Protein AF-A0A7S0VR36-F1 (afdb_monomer_lite)

Organism: NCBI:txid464990

Structure (mmCIF, N/CA/C/O backbone):
data_AF-A0A7S0VR36-F1
#
_entry.id   AF-A0A7S0VR36-F1
#
loop_
_atom_site.group_PDB
_atom_site.id
_atom_site.type_symbol
_at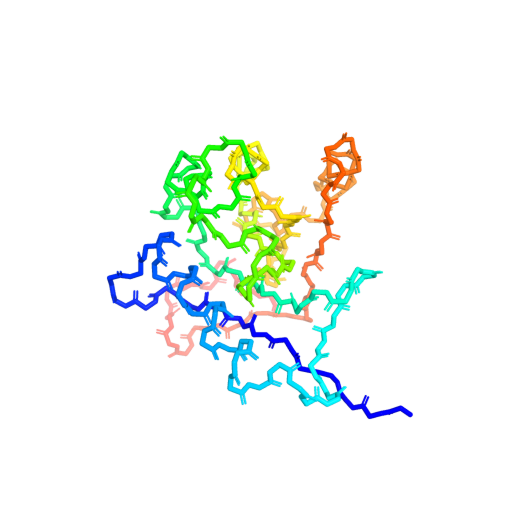om_site.label_atom_id
_atom_site.label_alt_id
_atom_site.label_comp_id
_atom_site.label_asym_id
_atom_site.label_entity_id
_atom_site.label_seq_id
_atom_site.pdbx_PDB_ins_code
_atom_site.Cartn_x
_atom_site.Cartn_y
_atom_site.Cartn_z
_atom_site.occupancy
_atom_site.B_iso_or_equiv
_atom_site.auth_seq_id
_atom_site.auth_comp_id
_atom_site.auth_asym_id
_atom_site.auth_atom_id
_atom_site.pdbx_PDB_model_num
ATOM 1 N N . ARG A 1 1 ? -23.268 -12.889 -2.640 1.00 69.00 1 ARG A N 1
ATOM 2 C CA . ARG A 1 1 ? -22.358 -11.882 -2.036 1.00 69.00 1 ARG A CA 1
ATOM 3 C C . ARG A 1 1 ? -22.106 -10.808 -3.088 1.00 69.00 1 ARG A C 1
ATOM 5 O O . ARG A 1 1 ? -21.986 -11.180 -4.246 1.00 69.00 1 ARG A O 1
ATOM 12 N N . GLY A 1 2 ? -22.127 -9.528 -2.711 1.00 87.62 2 GLY A N 1
ATOM 13 C CA . GLY A 1 2 ? -21.828 -8.410 -3.618 1.00 87.62 2 GLY A CA 1
ATOM 14 C C . GLY A 1 2 ? -20.326 -8.126 -3.718 1.00 87.62 2 GLY A C 1
ATOM 15 O O . GLY A 1 2 ? -19.526 -8.825 -3.096 1.00 87.62 2 GLY A O 1
ATOM 16 N N . LEU A 1 3 ? -19.963 -7.099 -4.488 1.00 94.94 3 LEU A N 1
ATOM 17 C CA . LEU A 1 3 ? -18.592 -6.590 -4.577 1.00 94.94 3 LEU A CA 1
ATOM 18 C C . LEU A 1 3 ? -18.156 -5.931 -3.260 1.00 94.94 3 LEU A C 1
ATOM 20 O O . LEU A 1 3 ? -18.979 -5.372 -2.532 1.00 94.94 3 LEU A O 1
ATOM 24 N N . SER A 1 4 ? -16.851 -5.968 -2.989 1.00 96.31 4 SER A N 1
ATOM 25 C CA . SER A 1 4 ? -16.223 -5.235 -1.888 1.00 96.31 4 SER A CA 1
ATOM 26 C C . SER A 1 4 ? -15.272 -4.164 -2.419 1.00 96.31 4 SER A C 1
ATOM 28 O O . SER A 1 4 ? -14.722 -4.301 -3.508 1.00 96.31 4 SER A O 1
ATOM 30 N N . LEU A 1 5 ? -15.075 -3.110 -1.632 1.00 97.12 5 LEU A N 1
ATOM 31 C CA . LEU A 1 5 ? -14.280 -1.936 -1.959 1.00 97.12 5 LEU A CA 1
ATOM 32 C C . LEU A 1 5 ? -13.164 -1.759 -0.928 1.00 97.12 5 LEU A C 1
ATOM 34 O O . LEU A 1 5 ? -13.419 -1.734 0.275 1.00 97.12 5 LEU A O 1
ATOM 38 N N . ALA A 1 6 ? -11.936 -1.609 -1.413 1.00 97.88 6 ALA A N 1
ATOM 39 C CA . ALA A 1 6 ? -10.784 -1.138 -0.652 1.00 97.88 6 ALA A CA 1
ATOM 40 C C . ALA A 1 6 ? -10.291 0.173 -1.272 1.00 97.88 6 ALA A C 1
ATOM 42 O O . ALA A 1 6 ? -10.566 0.438 -2.444 1.00 97.88 6 ALA A O 1
ATOM 43 N N . PHE A 1 7 ? -9.556 0.975 -0.506 1.00 98.44 7 PHE A N 1
ATOM 44 C CA . PHE A 1 7 ? -8.986 2.218 -1.020 1.00 98.44 7 PHE A CA 1
ATOM 45 C C . PHE A 1 7 ? -7.512 2.034 -1.368 1.00 98.44 7 PHE A C 1
ATOM 47 O O . PHE A 1 7 ? -6.763 1.353 -0.661 1.00 98.44 7 PHE A O 1
ATOM 54 N N . HIS A 1 8 ? -7.107 2.672 -2.462 1.00 98.69 8 HIS A N 1
ATOM 55 C CA . HIS A 1 8 ? -5.728 2.739 -2.917 1.00 98.69 8 HIS A CA 1
ATOM 56 C C . HIS A 1 8 ? -5.268 4.196 -2.827 1.00 98.69 8 HIS A C 1
ATOM 58 O O . HIS A 1 8 ? -5.765 5.064 -3.537 1.00 98.69 8 HIS A O 1
ATOM 64 N N . VAL A 1 9 ? -4.404 4.477 -1.854 1.00 98.56 9 VAL A N 1
ATOM 65 C CA . VAL A 1 9 ? -3.935 5.817 -1.499 1.00 98.56 9 VAL A CA 1
ATOM 66 C C . VAL A 1 9 ? -2.764 6.194 -2.401 1.00 98.56 9 VAL A C 1
ATOM 68 O O . VAL A 1 9 ? -1.646 5.690 -2.248 1.00 98.56 9 VAL A O 1
ATOM 71 N N . GLU A 1 10 ? -3.036 7.104 -3.329 1.00 98.50 10 GLU A N 1
ATOM 72 C CA . GLU A 1 10 ? -2.076 7.625 -4.303 1.00 98.50 10 GLU A CA 1
ATOM 73 C C . GLU A 1 10 ? -1.107 8.653 -3.687 1.00 98.50 10 GLU A C 1
ATOM 75 O O . GLU A 1 10 ? -1.380 9.207 -2.617 1.00 98.50 10 GLU A O 1
ATOM 80 N N . PRO A 1 11 ? 0.048 8.933 -4.320 1.00 97.62 11 PRO A N 1
ATOM 81 C CA . PRO A 1 11 ? 1.015 9.931 -3.873 1.00 97.62 11 PRO A CA 1
ATOM 82 C C . PRO A 1 11 ? 0.546 11.346 -4.231 1.00 97.62 11 PRO A C 1
ATOM 84 O O . PRO A 1 11 ? 1.124 12.027 -5.078 1.00 97.62 11 PRO A O 1
ATOM 87 N N . TYR A 1 12 ? -0.522 11.804 -3.577 1.00 98.06 12 TYR A N 1
ATOM 88 C CA . TYR A 1 12 ? -1.000 13.175 -3.727 1.00 98.06 12 TYR A CA 1
ATOM 89 C C . TYR A 1 12 ? 0.035 14.197 -3.231 1.00 98.06 12 TYR A C 1
ATOM 91 O O . TYR A 1 12 ? 0.927 13.903 -2.428 1.00 98.06 12 TYR A O 1
ATOM 99 N N . ARG A 1 13 ? -0.083 15.438 -3.717 1.00 97.56 13 ARG A N 1
ATOM 100 C CA . ARG A 1 13 ? 0.845 16.523 -3.376 1.00 97.56 13 ARG A CA 1
ATOM 101 C C . ARG A 1 13 ? 0.886 16.738 -1.862 1.00 97.56 13 ARG A C 1
ATOM 103 O O . ARG A 1 13 ? -0.136 17.035 -1.255 1.00 97.56 13 ARG A O 1
ATOM 110 N N . GLY A 1 14 ? 2.082 16.651 -1.282 1.00 96.62 14 GLY A N 1
ATOM 111 C CA . GLY A 1 14 ? 2.289 16.866 0.152 1.00 96.62 14 GLY A CA 1
ATOM 112 C C . GLY A 1 14 ? 1.885 15.686 1.040 1.00 96.62 14 GLY A C 1
ATOM 113 O O . GLY A 1 14 ? 1.792 15.868 2.249 1.00 96.62 14 GLY A O 1
ATOM 114 N N . ARG A 1 15 ? 1.653 14.490 0.476 1.00 98.06 15 ARG A N 1
ATOM 115 C CA . ARG A 1 15 ? 1.383 13.283 1.265 1.00 98.06 15 ARG A CA 1
ATOM 116 C C . ARG A 1 15 ? 2.520 12.990 2.247 1.00 98.06 15 ARG A C 1
ATOM 118 O O . ARG A 1 15 ? 3.684 12.941 1.860 1.00 98.06 15 ARG A O 1
ATOM 125 N N . THR A 1 16 ? 2.155 12.724 3.496 1.00 97.94 16 THR A N 1
ATOM 126 C CA . THR A 1 16 ? 3.041 12.291 4.586 1.00 97.94 16 THR A CA 1
ATOM 127 C C . THR A 1 16 ? 2.445 11.072 5.291 1.00 97.94 16 THR A C 1
ATOM 129 O O . THR A 1 16 ? 1.280 10.733 5.079 1.00 97.94 16 THR A O 1
ATOM 132 N N . ALA A 1 17 ? 3.206 10.423 6.177 1.00 97.44 17 ALA A N 1
ATOM 133 C CA . ALA A 1 17 ? 2.652 9.360 7.015 1.00 97.44 17 ALA A CA 1
ATOM 134 C C . ALA A 1 17 ? 1.469 9.855 7.867 1.00 97.44 17 ALA A C 1
ATOM 136 O O . ALA A 1 17 ? 0.467 9.153 8.007 1.00 97.44 17 ALA A O 1
ATOM 137 N N . VAL A 1 18 ? 1.566 11.081 8.398 1.00 96.69 18 VAL A N 1
ATOM 138 C CA . VAL A 1 18 ? 0.514 11.707 9.215 1.00 96.69 18 VAL A CA 1
ATOM 139 C C . VAL A 1 18 ? -0.752 11.909 8.392 1.00 96.69 18 VAL A C 1
ATOM 141 O O . VAL A 1 18 ? -1.817 11.469 8.823 1.00 96.69 18 VAL A O 1
ATOM 144 N N . SER A 1 19 ? -0.634 12.486 7.192 1.00 97.88 19 SER A N 1
ATOM 145 C CA . SER A 1 19 ? -1.798 12.733 6.336 1.00 97.88 19 SER A CA 1
ATOM 146 C C . SER A 1 19 ? -2.464 11.429 5.883 1.00 97.88 19 SER A C 1
ATOM 148 O O . SER A 1 19 ? -3.683 11.348 5.861 1.00 97.88 19 SER A O 1
ATOM 150 N N . VAL A 1 20 ? -1.705 10.353 5.640 1.00 98.31 20 VAL A N 1
ATOM 151 C CA . VAL A 1 20 ? -2.290 9.021 5.377 1.00 98.31 20 VAL A CA 1
ATOM 152 C C . VAL A 1 20 ? -3.020 8.460 6.604 1.00 98.31 20 VAL A C 1
ATOM 154 O O . VAL A 1 20 ? -4.052 7.800 6.473 1.00 98.31 20 VAL A O 1
ATOM 157 N N . GLY A 1 21 ? -2.531 8.740 7.814 1.00 97.50 21 GLY A N 1
ATOM 158 C CA . GLY A 1 21 ? -3.257 8.425 9.042 1.00 97.50 21 GLY A CA 1
ATOM 159 C C . GLY A 1 21 ? -4.568 9.213 9.183 1.00 97.50 21 GLY A C 1
ATOM 160 O O . GLY A 1 21 ? -5.568 8.673 9.661 1.00 97.50 21 GLY A O 1
ATOM 161 N N . GLU A 1 22 ? -4.593 10.473 8.749 1.00 97.62 22 GLU A N 1
ATOM 162 C CA . GLU A 1 22 ? -5.805 11.301 8.675 1.00 97.62 22 GLU A CA 1
ATOM 163 C C . GLU A 1 22 ? -6.780 10.789 7.610 1.00 97.62 22 GLU A C 1
ATOM 165 O O . GLU A 1 22 ? -7.968 10.643 7.908 1.00 97.62 22 GLU A O 1
ATOM 170 N N . ASP A 1 23 ? -6.285 10.405 6.431 1.00 98.31 23 ASP A N 1
ATOM 171 C CA . ASP A 1 23 ? -7.076 9.769 5.375 1.00 98.31 23 ASP A CA 1
ATOM 172 C C . ASP A 1 23 ? -7.755 8.500 5.900 1.00 98.31 23 ASP A C 1
ATOM 174 O O . ASP A 1 23 ? -8.957 8.308 5.715 1.00 98.31 23 ASP A O 1
ATOM 178 N N . ALA A 1 24 ? -7.022 7.652 6.630 1.00 98.31 24 ALA A N 1
ATOM 179 C CA . ALA A 1 24 ? -7.580 6.439 7.222 1.00 98.31 24 ALA A CA 1
ATOM 180 C C . ALA A 1 24 ? -8.745 6.746 8.179 1.00 98.31 24 ALA A C 1
ATOM 182 O O . ALA A 1 24 ? -9.781 6.074 8.127 1.00 98.31 24 ALA A O 1
ATOM 183 N N . ARG A 1 25 ? -8.611 7.787 9.017 1.00 97.88 25 ARG A N 1
ATOM 184 C CA . ARG A 1 25 ? -9.682 8.250 9.919 1.00 97.88 25 ARG A CA 1
ATOM 185 C C . ARG A 1 25 ? -10.874 8.804 9.141 1.00 97.88 25 ARG A C 1
ATOM 187 O O . ARG A 1 25 ? -12.011 8.448 9.454 1.00 97.88 25 ARG A O 1
ATOM 194 N N . TYR A 1 26 ? -10.628 9.628 8.123 1.00 98.31 26 TYR A N 1
ATOM 195 C CA . TYR A 1 26 ? -11.672 10.188 7.267 1.00 98.31 26 TYR A CA 1
ATOM 196 C C . TYR A 1 26 ? -12.469 9.084 6.566 1.00 98.31 26 TYR A C 1
ATOM 198 O O . TYR A 1 26 ? -13.696 9.051 6.661 1.00 98.31 26 TYR A O 1
ATOM 206 N N . LEU A 1 27 ? -11.783 8.136 5.922 1.00 98.38 27 LEU A N 1
ATOM 207 C CA . LEU A 1 27 ? -12.408 7.025 5.203 1.00 98.38 27 LEU A CA 1
ATOM 208 C C . LEU A 1 27 ? -13.211 6.124 6.149 1.00 98.38 27 LEU A C 1
ATOM 210 O O . LEU A 1 27 ? -14.351 5.768 5.839 1.00 98.38 27 LEU A O 1
ATOM 214 N N . ALA A 1 28 ? -12.672 5.831 7.338 1.00 97.44 28 ALA A N 1
ATOM 215 C CA . ALA A 1 28 ? -13.389 5.082 8.366 1.00 97.44 28 ALA A CA 1
ATOM 216 C C . ALA A 1 28 ? -14.650 5.818 8.841 1.00 97.44 28 ALA A C 1
ATOM 218 O O . ALA A 1 28 ? -15.716 5.215 8.935 1.00 97.44 28 ALA A O 1
ATOM 219 N N . GLY A 1 29 ? -14.561 7.121 9.118 1.00 97.88 29 GLY A N 1
ATOM 220 C CA . GLY A 1 29 ? -15.710 7.920 9.547 1.00 97.88 29 GLY A CA 1
ATOM 221 C C . GLY A 1 29 ? -16.771 8.087 8.460 1.00 97.88 29 GLY A C 1
ATOM 222 O O . GLY A 1 29 ? -17.964 8.025 8.745 1.00 97.88 29 GLY A O 1
ATOM 223 N N . ARG A 1 30 ? -16.350 8.275 7.206 1.00 98.06 30 ARG A N 1
ATOM 224 C CA . ARG A 1 30 ? -17.257 8.584 6.097 1.00 98.06 30 ARG A CA 1
ATOM 225 C C . ARG A 1 30 ? -17.924 7.352 5.498 1.00 98.06 30 ARG A C 1
ATOM 227 O O . ARG A 1 30 ? -19.098 7.431 5.130 1.00 98.06 30 ARG A O 1
ATOM 234 N N . PHE A 1 31 ? -17.178 6.256 5.371 1.00 97.19 31 PHE A N 1
ATOM 235 C CA . PHE A 1 31 ? -17.597 5.055 4.642 1.00 97.19 31 PHE A CA 1
ATOM 236 C C . PHE A 1 31 ? -17.520 3.776 5.478 1.00 97.19 31 PHE A C 1
ATOM 238 O O . PHE A 1 31 ? -18.065 2.752 5.071 1.00 97.19 31 PHE A O 1
ATOM 245 N N . GLY A 1 32 ? -16.880 3.808 6.648 1.00 95.75 32 GLY A N 1
ATOM 246 C CA . GLY A 1 32 ? -16.569 2.618 7.435 1.00 95.75 32 GLY A CA 1
ATOM 247 C C . GLY A 1 32 ? -17.770 1.880 8.025 1.00 95.75 32 GLY A C 1
ATOM 248 O O . GLY A 1 32 ? -17.566 0.810 8.578 1.00 95.75 32 GLY A O 1
ATOM 249 N N . SER A 1 33 ? -19.006 2.368 7.913 1.00 95.69 33 SER A N 1
ATOM 250 C CA . SER A 1 33 ? -20.212 1.590 8.249 1.00 95.69 33 SER A CA 1
ATOM 251 C C . SER A 1 33 ? -20.800 0.834 7.051 1.00 95.69 33 SER A C 1
ATOM 253 O O . SER A 1 33 ? -21.673 -0.015 7.225 1.00 95.69 33 SER A O 1
ATOM 255 N N . HIS A 1 34 ? -20.328 1.110 5.832 1.00 96.69 34 HIS A N 1
ATOM 256 C CA . HIS A 1 34 ? -20.898 0.537 4.622 1.00 96.69 34 HIS A CA 1
ATOM 257 C C . HIS A 1 34 ? -20.510 -0.951 4.478 1.00 96.69 34 HIS A C 1
ATOM 259 O O . HIS A 1 34 ? -19.325 -1.291 4.574 1.00 96.69 34 HIS A O 1
ATOM 265 N N . PRO A 1 35 ? -21.466 -1.859 4.193 1.00 95.75 35 PRO A N 1
ATOM 266 C CA . PRO A 1 35 ? -21.215 -3.305 4.159 1.00 95.75 35 PRO A CA 1
ATOM 267 C C . PRO A 1 35 ? -20.282 -3.747 3.025 1.00 95.75 35 PRO A C 1
ATOM 269 O O . PRO A 1 35 ? -19.723 -4.838 3.081 1.00 95.75 35 PRO A O 1
ATOM 272 N N . ALA A 1 36 ? -20.100 -2.912 1.998 1.00 97.38 36 ALA A N 1
ATOM 273 C CA . ALA A 1 36 ? -19.159 -3.191 0.915 1.00 97.38 36 ALA A CA 1
ATOM 274 C C . ALA A 1 36 ? -17.695 -2.878 1.269 1.00 97.38 36 ALA A C 1
ATOM 276 O O . ALA A 1 36 ? -16.825 -3.234 0.486 1.00 97.38 36 ALA A O 1
ATOM 277 N N . ILE A 1 37 ? -17.381 -2.231 2.399 1.00 97.69 37 ILE A N 1
ATOM 278 C CA . ILE A 1 37 ? -15.975 -1.983 2.757 1.00 97.69 37 ILE A CA 1
ATOM 279 C C . ILE A 1 37 ? -15.264 -3.311 3.022 1.00 97.69 37 ILE A C 1
ATOM 281 O O . ILE A 1 37 ? -15.662 -4.083 3.896 1.00 97.69 37 ILE A O 1
ATOM 285 N N . ALA A 1 38 ? -14.198 -3.559 2.263 1.00 97.56 38 ALA A N 1
ATOM 286 C CA . ALA A 1 38 ? -13.337 -4.717 2.417 1.00 97.56 38 ALA A CA 1
ATOM 287 C C . ALA A 1 38 ? -12.593 -4.638 3.752 1.00 97.56 38 ALA A C 1
ATOM 289 O O . ALA A 1 38 ? -12.026 -3.597 4.101 1.00 97.56 38 ALA A O 1
ATOM 290 N N . ARG A 1 39 ? -12.583 -5.751 4.490 1.00 96.69 39 ARG A N 1
ATOM 291 C CA . ARG A 1 39 ? -11.961 -5.850 5.811 1.00 96.69 39 ARG A CA 1
ATOM 292 C C . ARG A 1 39 ? -11.032 -7.043 5.904 1.00 96.69 39 ARG A C 1
ATOM 294 O O . ARG A 1 39 ? -11.276 -8.072 5.278 1.00 96.69 39 ARG A O 1
ATOM 301 N N . ASP A 1 40 ? -9.993 -6.905 6.716 1.00 95.56 40 ASP A N 1
ATOM 302 C CA . ASP A 1 40 ? -9.165 -8.034 7.121 1.00 95.56 40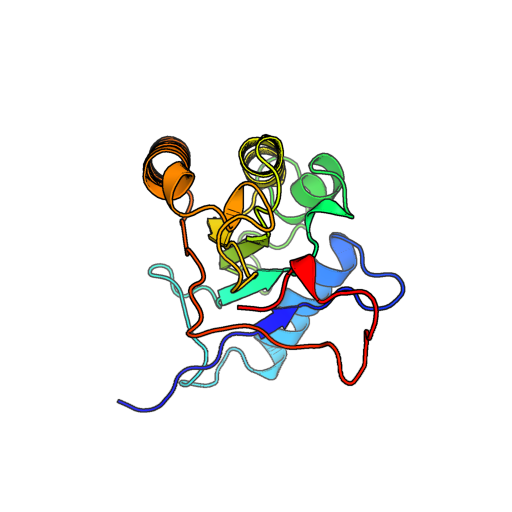 ASP A CA 1
ATOM 303 C C . ASP A 1 40 ? -9.904 -8.946 8.122 1.00 95.56 40 ASP A C 1
ATOM 305 O O . ASP A 1 40 ? -11.016 -8.657 8.574 1.00 95.56 40 ASP A O 1
ATOM 309 N N . GLY A 1 41 ? -9.263 -10.049 8.518 1.00 93.25 41 GLY A N 1
ATOM 310 C CA . GLY A 1 41 ? -9.816 -10.985 9.506 1.00 93.25 41 GLY A CA 1
ATOM 311 C C . GLY A 1 41 ? -10.035 -10.396 10.909 1.00 93.25 41 GLY A C 1
ATOM 312 O O . GLY A 1 41 ? -10.562 -11.087 11.774 1.00 93.25 41 GLY A O 1
ATOM 313 N N . ARG A 1 42 ? -9.636 -9.140 11.151 1.00 93.38 42 ARG A N 1
ATOM 314 C CA . ARG A 1 42 ? -9.830 -8.401 12.407 1.00 93.38 42 ARG A CA 1
ATOM 315 C C . ARG A 1 42 ? -10.883 -7.297 12.272 1.00 93.38 42 ARG A C 1
ATOM 317 O O . ARG A 1 42 ? -11.065 -6.520 13.203 1.00 93.38 42 ARG A O 1
ATOM 324 N N . GLY A 1 43 ? -11.565 -7.206 11.129 1.00 95.19 43 GLY A N 1
ATOM 325 C CA . GLY A 1 43 ? -12.587 -6.193 10.871 1.00 95.19 43 GLY A CA 1
ATOM 326 C C . GLY A 1 43 ? -12.032 -4.816 10.490 1.00 95.19 43 GLY A C 1
ATOM 327 O O . GLY A 1 43 ? -12.810 -3.866 10.367 1.00 95.19 43 GLY A O 1
ATOM 328 N N . ARG A 1 44 ? -10.721 -4.684 10.266 1.00 97.00 44 ARG A N 1
ATOM 329 C CA . ARG A 1 44 ? -10.084 -3.421 9.870 1.00 97.00 44 ARG A CA 1
ATOM 330 C C . ARG A 1 44 ? -10.211 -3.222 8.366 1.00 97.00 44 ARG A C 1
ATOM 332 O O . ARG A 1 44 ? -10.002 -4.171 7.616 1.00 97.00 44 ARG A O 1
ATOM 339 N N . GLN A 1 45 ? -10.528 -2.006 7.921 1.00 97.69 45 GLN A N 1
ATOM 340 C CA . GLN A 1 45 ? -10.577 -1.692 6.487 1.00 97.69 45 GLN A CA 1
ATOM 341 C C . GLN A 1 45 ? -9.216 -1.934 5.815 1.00 97.69 45 GLN A C 1
ATOM 343 O O . GLN A 1 45 ? -8.181 -1.786 6.463 1.00 97.69 45 GLN A O 1
ATOM 348 N N . LEU A 1 46 ? -9.207 -2.292 4.532 1.00 98.44 46 LEU A N 1
ATOM 349 C CA . LEU A 1 46 ? -7.969 -2.457 3.763 1.00 98.44 46 LEU A CA 1
ATOM 350 C C . LEU A 1 46 ? -7.561 -1.141 3.086 1.00 98.44 46 LEU A C 1
ATOM 352 O O . LEU A 1 46 ? -8.372 -0.550 2.369 1.00 98.44 46 LEU A O 1
ATOM 356 N N . LEU A 1 47 ? -6.304 -0.725 3.271 1.00 98.69 47 LEU A N 1
ATOM 357 C CA . LEU A 1 47 ? -5.708 0.439 2.609 1.00 98.69 47 LEU A CA 1
ATOM 358 C C . LEU A 1 47 ? -4.398 0.042 1.922 1.00 98.69 47 LEU A C 1
ATOM 360 O O . LEU A 1 47 ? -3.449 -0.387 2.578 1.00 98.69 47 LEU A O 1
ATOM 364 N N . TYR A 1 48 ? -4.338 0.218 0.605 1.00 98.81 48 TYR A N 1
ATOM 365 C CA . TYR A 1 48 ? -3.104 0.090 -0.172 1.00 98.81 48 TYR A CA 1
ATOM 366 C C . TYR A 1 48 ? -2.434 1.457 -0.265 1.00 98.81 48 TYR A C 1
ATOM 368 O O . TYR A 1 48 ? -3.115 2.436 -0.549 1.00 98.81 48 TYR A O 1
ATOM 376 N N . VAL A 1 49 ? -1.123 1.545 -0.059 1.00 98.81 49 VAL A N 1
ATOM 377 C CA . VAL A 1 49 ? -0.378 2.811 -0.121 1.00 98.81 49 VAL A CA 1
ATOM 378 C C . VAL A 1 49 ? 0.634 2.738 -1.263 1.00 98.81 49 VAL A C 1
ATOM 380 O O . VAL A 1 49 ? 1.673 2.087 -1.135 1.00 98.81 49 VAL A O 1
ATOM 383 N N . TYR A 1 50 ? 0.319 3.391 -2.387 1.00 98.75 50 TYR A N 1
ATOM 384 C CA . TYR A 1 50 ? 1.201 3.438 -3.560 1.00 98.75 50 TYR A CA 1
ATOM 385 C C . TYR A 1 50 ? 2.442 4.277 -3.279 1.00 98.75 50 TYR A C 1
ATOM 387 O O . TYR A 1 50 ? 2.343 5.265 -2.554 1.00 98.75 50 TYR A O 1
ATOM 395 N N . ASP A 1 51 ? 3.601 3.908 -3.827 1.00 98.19 51 ASP A N 1
ATOM 396 C CA . ASP A 1 51 ? 4.880 4.601 -3.607 1.00 98.19 51 ASP A CA 1
ATOM 397 C C . ASP A 1 51 ? 5.159 4.915 -2.123 1.00 98.19 51 ASP A C 1
ATOM 399 O O . ASP A 1 51 ? 5.649 5.988 -1.761 1.00 98.19 51 ASP A O 1
ATOM 403 N N . SER A 1 52 ? 4.803 3.991 -1.223 1.00 98.31 52 SER A N 1
ATOM 404 C CA . SER A 1 52 ? 4.993 4.163 0.226 1.00 98.31 52 SER A CA 1
ATOM 405 C C . SER A 1 52 ? 6.463 4.369 0.613 1.00 98.31 52 SER A C 1
ATOM 407 O O . SER A 1 52 ? 6.744 4.972 1.646 1.00 98.31 52 SER A O 1
ATOM 409 N N . TYR A 1 53 ? 7.393 3.910 -0.228 1.00 97.75 53 TYR A N 1
ATOM 410 C CA . TYR A 1 53 ? 8.840 4.060 -0.062 1.00 97.75 53 TYR A CA 1
ATOM 411 C C . TYR A 1 53 ? 9.348 5.506 -0.237 1.00 97.75 53 TYR A C 1
ATOM 413 O O . TYR A 1 53 ? 10.494 5.789 0.094 1.00 97.75 53 TYR A O 1
ATOM 421 N N . HIS A 1 54 ? 8.518 6.450 -0.705 1.00 97.44 54 HIS A N 1
ATOM 422 C CA . HIS A 1 54 ? 8.871 7.880 -0.704 1.00 97.44 54 HIS A CA 1
ATOM 423 C C . HIS A 1 54 ? 8.851 8.518 0.699 1.00 97.44 54 HIS A C 1
ATOM 425 O O . HIS A 1 54 ? 9.307 9.648 0.866 1.00 97.44 54 HIS A O 1
ATOM 431 N N . THR A 1 55 ? 8.338 7.814 1.710 1.00 97.81 55 THR A N 1
ATOM 432 C CA . THR A 1 55 ? 8.313 8.249 3.113 1.00 97.81 55 THR A CA 1
ATOM 433 C C . THR A 1 55 ? 9.139 7.273 3.948 1.00 97.81 55 THR A C 1
ATOM 435 O O . THR A 1 55 ? 9.021 6.058 3.778 1.00 97.81 55 THR A O 1
ATOM 438 N N . LYS A 1 56 ? 9.998 7.782 4.843 1.00 97.75 56 LYS A N 1
ATOM 439 C CA . LYS A 1 56 ? 10.933 6.931 5.596 1.00 97.75 56 LYS A CA 1
ATOM 440 C C . LYS A 1 56 ? 10.189 6.004 6.555 1.00 97.75 56 LYS A C 1
ATOM 442 O O . LYS A 1 56 ? 9.171 6.375 7.134 1.00 97.75 56 LYS A O 1
ATOM 447 N N . SER A 1 57 ? 10.756 4.825 6.806 1.00 97.31 57 SER A N 1
ATOM 448 C CA . SER A 1 57 ? 10.197 3.849 7.752 1.00 97.31 57 SER A CA 1
ATOM 449 C C . SER A 1 57 ? 9.958 4.439 9.146 1.00 97.31 57 SER A C 1
ATOM 451 O O . SER A 1 57 ? 8.906 4.193 9.716 1.00 97.31 57 SER A O 1
ATOM 453 N N . ALA A 1 58 ? 10.856 5.284 9.661 1.00 96.31 58 ALA A N 1
ATOM 454 C CA . ALA A 1 58 ? 10.669 5.951 10.954 1.00 96.31 58 ALA A CA 1
ATOM 455 C C . ALA A 1 58 ? 9.451 6.899 10.982 1.00 96.31 58 ALA A C 1
ATOM 457 O O . ALA A 1 58 ? 8.758 6.990 11.993 1.00 96.31 58 ALA A O 1
ATOM 458 N N . GLU A 1 59 ? 9.157 7.576 9.869 1.00 96.56 59 GLU A N 1
ATOM 459 C CA . GLU A 1 59 ? 7.981 8.449 9.755 1.00 96.56 59 GLU A CA 1
ATOM 460 C C . GLU A 1 59 ? 6.690 7.626 9.712 1.00 96.56 59 GLU A C 1
ATOM 462 O O . GLU A 1 59 ? 5.708 7.978 10.362 1.00 96.56 59 GLU A O 1
ATOM 467 N N . TRP A 1 60 ? 6.698 6.492 9.004 1.00 97.94 60 TRP A N 1
ATOM 468 C CA . TRP A 1 60 ? 5.588 5.538 9.042 1.00 97.94 60 TRP A CA 1
ATOM 469 C C . TRP A 1 60 ? 5.381 4.955 10.434 1.00 97.94 60 TRP A C 1
ATOM 471 O O . TRP A 1 60 ? 4.249 4.896 10.913 1.00 97.94 60 TRP A O 1
ATOM 481 N N . ALA A 1 61 ? 6.465 4.576 11.107 1.00 97.00 61 ALA A N 1
ATOM 482 C CA . ALA A 1 61 ? 6.420 3.984 12.432 1.00 97.00 61 ALA A CA 1
ATOM 483 C C . ALA A 1 61 ? 5.784 4.946 13.450 1.00 97.00 61 ALA A C 1
ATOM 485 O O . ALA A 1 61 ? 4.914 4.536 14.215 1.00 97.00 61 ALA A O 1
ATOM 486 N N . ALA A 1 62 ? 6.074 6.248 13.358 1.00 94.69 62 ALA A N 1
ATOM 487 C CA . ALA A 1 62 ? 5.435 7.286 14.173 1.00 94.69 62 ALA A CA 1
ATOM 488 C C . ALA A 1 62 ? 3.899 7.380 14.017 1.00 94.69 62 ALA A C 1
ATOM 490 O O . ALA A 1 62 ? 3.249 8.046 14.820 1.00 94.69 62 ALA A O 1
ATOM 491 N N . VAL A 1 63 ? 3.300 6.720 13.017 1.00 96.38 63 VAL A N 1
ATOM 492 C CA . VAL A 1 63 ? 1.843 6.693 12.785 1.00 96.38 63 VAL A CA 1
ATOM 493 C C . VAL A 1 63 ? 1.257 5.283 12.913 1.00 96.38 63 VAL A C 1
ATOM 495 O O . VAL A 1 63 ? 0.160 5.114 13.458 1.00 96.38 63 VAL A O 1
ATOM 498 N N . LEU 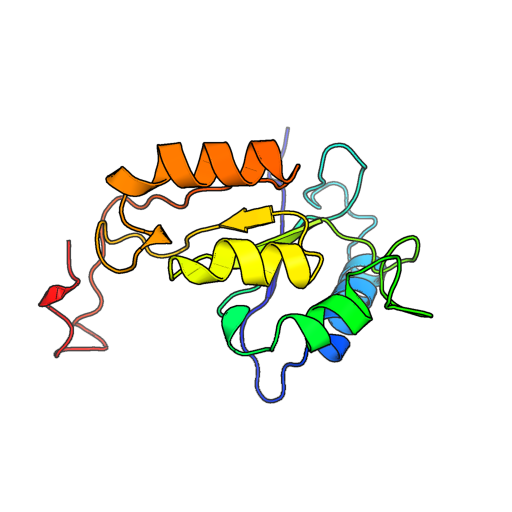A 1 64 ? 1.969 4.271 12.412 1.00 97.00 64 LEU A N 1
ATOM 499 C CA . LEU A 1 64 ? 1.489 2.897 12.251 1.00 97.00 64 LEU A CA 1
ATOM 500 C C . LEU A 1 64 ? 2.030 1.929 13.316 1.00 97.00 64 LEU A C 1
ATOM 502 O O . LEU A 1 64 ? 1.477 0.837 13.470 1.00 97.00 64 LEU A O 1
ATOM 506 N N . SER A 1 65 ? 3.068 2.292 14.072 1.00 90.31 65 SER A N 1
ATOM 507 C CA . SER A 1 65 ? 3.601 1.472 15.168 1.00 90.31 65 SER A CA 1
ATOM 508 C C . SER A 1 65 ? 2.795 1.690 16.444 1.00 90.31 65 SER A C 1
ATOM 510 O O . SER A 1 65 ? 2.568 2.818 16.866 1.00 90.31 65 SER A O 1
ATOM 512 N N . ARG A 1 66 ? 2.398 0.609 17.127 1.00 80.62 66 ARG A N 1
ATOM 513 C CA . ARG A 1 66 ? 1.763 0.722 18.457 1.00 80.62 66 ARG A CA 1
ATOM 514 C C . ARG A 1 66 ? 2.715 1.251 19.531 1.00 80.62 66 ARG A C 1
ATOM 516 O O . ARG A 1 66 ? 2.242 1.752 20.542 1.00 80.62 66 ARG A O 1
ATOM 523 N N . GLN A 1 67 ? 4.020 1.064 19.345 1.00 73.12 67 GLN A N 1
ATOM 524 C CA . GLN A 1 67 ? 5.035 1.392 20.346 1.00 73.12 67 GLN A CA 1
ATOM 525 C C . GLN A 1 67 ? 5.499 2.843 20.224 1.00 73.12 67 GLN A C 1
ATOM 527 O O . GLN A 1 67 ? 5.705 3.501 21.237 1.00 73.12 67 GLN A O 1
ATOM 532 N N . GLU A 1 68 ? 5.640 3.340 18.995 1.00 69.00 68 GLU A N 1
ATOM 533 C CA . GLU A 1 68 ? 6.210 4.669 18.738 1.00 69.00 68 GLU A CA 1
ATOM 534 C C . GLU A 1 68 ? 5.139 5.752 18.549 1.00 69.00 68 GLU A C 1
ATOM 536 O O . GLU A 1 68 ? 5.410 6.926 18.787 1.00 69.00 68 GLU A O 1
ATOM 541 N N . ALA A 1 69 ? 3.911 5.388 18.169 1.00 64.88 69 ALA A N 1
ATOM 542 C CA . ALA A 1 69 ? 2.871 6.349 17.818 1.00 64.88 69 ALA A CA 1
ATOM 543 C C . ALA A 1 69 ? 1.920 6.663 18.990 1.00 64.88 69 ALA A C 1
ATOM 545 O O . ALA A 1 69 ? 0.761 6.231 18.997 1.00 64.88 69 ALA A O 1
ATOM 546 N N . ALA A 1 70 ? 2.364 7.455 19.972 1.00 66.75 70 ALA A N 1
ATOM 547 C CA . ALA A 1 70 ? 1.438 8.070 20.930 1.00 66.75 70 ALA A CA 1
ATOM 548 C C . ALA A 1 70 ? 0.455 8.986 20.166 1.00 66.75 70 ALA A C 1
ATOM 550 O O . ALA A 1 70 ? 0.825 10.066 19.717 1.00 66.75 70 ALA A O 1
ATOM 551 N N . GLY A 1 71 ? -0.787 8.530 19.962 1.00 71.75 71 GLY A N 1
ATOM 552 C CA . GLY A 1 71 ? -1.772 9.223 19.114 1.00 71.75 71 GLY A CA 1
ATOM 553 C C . GLY A 1 71 ? -1.763 8.820 17.629 1.00 71.75 71 GLY A C 1
ATOM 554 O O . GLY A 1 71 ? -2.385 9.498 16.805 1.00 71.75 71 GLY A O 1
ATOM 555 N N . GLY A 1 72 ? -1.102 7.711 17.277 1.00 88.75 72 GLY A N 1
ATOM 556 C CA . GLY A 1 72 ? -1.185 7.093 15.951 1.00 88.75 72 GLY A CA 1
ATOM 557 C C . GLY A 1 72 ? -2.584 6.577 15.598 1.00 88.75 72 GLY A C 1
ATOM 558 O O . GLY A 1 72 ? -3.593 6.908 16.225 1.00 88.75 72 GLY A O 1
ATOM 559 N N . VAL A 1 73 ? -2.670 5.746 14.560 1.00 95.62 73 VAL A N 1
ATOM 560 C CA . VAL A 1 73 ? -3.968 5.198 14.117 1.00 95.62 73 VAL A CA 1
ATOM 561 C C . VAL A 1 73 ? -4.358 3.898 14.821 1.00 95.62 73 VAL A C 1
ATOM 563 O O . VAL A 1 73 ? -5.538 3.556 14.874 1.00 95.62 73 VAL A O 1
ATOM 566 N N . ARG A 1 74 ? -3.383 3.165 15.370 1.00 95.38 74 ARG A N 1
ATOM 567 C CA . ARG A 1 74 ? -3.586 1.821 15.928 1.00 95.38 74 ARG A CA 1
ATOM 568 C C . ARG A 1 74 ? -4.488 1.841 17.162 1.00 95.38 74 ARG A C 1
ATOM 570 O O . ARG A 1 74 ? -4.247 2.598 18.093 1.00 95.38 74 ARG A O 1
ATOM 577 N N . GLY A 1 75 ? -5.500 0.971 17.185 1.00 91.44 75 GLY A N 1
ATOM 578 C CA . GLY A 1 75 ? -6.504 0.905 18.255 1.00 91.44 75 GLY A CA 1
ATOM 579 C C . GLY A 1 75 ? -7.548 2.030 18.247 1.00 91.44 75 GLY A C 1
ATOM 580 O O . GLY A 1 75 ? -8.464 1.994 19.063 1.00 91.44 75 GLY A O 1
ATOM 581 N N . GLY A 1 76 ? -7.436 3.006 17.340 1.00 92.38 76 GLY A N 1
ATOM 582 C CA . GLY A 1 76 ? -8.397 4.097 17.179 1.00 92.38 76 GLY A CA 1
ATOM 583 C C . GLY A 1 76 ? -9.254 3.960 15.919 1.00 92.38 76 GLY A C 1
ATOM 584 O O . GLY A 1 76 ? -9.184 2.973 15.192 1.00 92.38 76 GLY A O 1
ATOM 585 N N . GLN A 1 77 ? -10.033 5.003 15.616 1.00 92.00 77 GLN A N 1
ATOM 586 C CA . GLN A 1 77 ? -10.908 5.057 14.434 1.00 92.00 77 GLN A CA 1
ATOM 587 C C . GLN A 1 77 ? -10.156 4.880 13.102 1.00 92.00 77 GLN A C 1
ATOM 589 O O . GLN A 1 77 ? -10.733 4.405 12.130 1.00 92.00 77 GLN A O 1
ATOM 594 N N . GLY A 1 78 ? -8.879 5.266 13.051 1.00 95.00 78 GLY A N 1
ATOM 595 C CA . GLY A 1 78 ? -8.039 5.127 11.861 1.00 95.00 78 GLY A CA 1
ATOM 596 C C . GLY A 1 78 ? -7.382 3.755 11.704 1.00 95.00 78 GLY A C 1
ATOM 597 O O . GLY A 1 78 ? -6.631 3.580 10.747 1.00 95.00 78 GLY A O 1
ATOM 598 N N . ASP A 1 79 ? -7.590 2.802 12.625 1.00 97.25 79 ASP A N 1
ATOM 599 C CA . ASP A 1 79 ? -6.918 1.504 12.537 1.00 97.25 79 ASP A CA 1
ATOM 600 C C . ASP A 1 79 ? -7.406 0.740 11.299 1.00 97.25 79 ASP A C 1
ATOM 602 O O . ASP A 1 79 ? -8.586 0.416 11.137 1.00 97.25 79 ASP A O 1
ATOM 606 N N . ALA A 1 80 ? -6.466 0.458 10.408 1.00 98.06 80 ALA A N 1
ATOM 607 C CA . ALA A 1 80 ? -6.680 -0.205 9.135 1.00 98.06 80 ALA A CA 1
ATOM 608 C C . ALA A 1 80 ? -5.635 -1.313 8.952 1.00 98.06 80 ALA A C 1
ATOM 610 O O . ALA A 1 80 ? -4.651 -1.398 9.686 1.00 98.06 80 ALA A O 1
ATOM 611 N N . CYS A 1 81 ? -5.844 -2.178 7.969 1.00 98.31 81 CYS A N 1
ATOM 612 C CA . CYS A 1 81 ? -4.799 -3.045 7.448 1.00 98.31 81 CYS A CA 1
ATOM 613 C C . CYS A 1 81 ? -4.060 -2.282 6.342 1.00 98.31 81 CYS A C 1
ATOM 615 O O . CYS A 1 81 ? -4.604 -2.103 5.249 1.00 98.31 81 CYS A O 1
ATOM 617 N N . PHE A 1 82 ? -2.856 -1.797 6.646 1.00 98.69 82 PHE A N 1
ATOM 618 C CA . PHE A 1 82 ? -2.042 -1.008 5.720 1.00 98.69 82 PHE A CA 1
ATOM 619 C C . PHE A 1 82 ? -1.115 -1.918 4.910 1.00 98.69 82 PHE A C 1
ATOM 621 O O . PHE A 1 82 ? -0.274 -2.621 5.478 1.00 98.69 82 PHE A O 1
ATOM 628 N N . LEU A 1 83 ? -1.243 -1.872 3.584 1.00 98.88 83 LEU A N 1
ATOM 629 C CA . LEU A 1 83 ? -0.436 -2.625 2.625 1.00 98.88 83 LEU A CA 1
ATOM 630 C C . LEU A 1 83 ? 0.450 -1.657 1.833 1.00 98.88 83 LEU A C 1
ATOM 632 O O . LEU A 1 83 ? -0.053 -0.864 1.038 1.00 98.88 83 LEU A O 1
ATOM 636 N N . GLY A 1 84 ? 1.763 -1.708 2.051 1.00 98.81 84 GLY A N 1
ATOM 637 C CA . GLY A 1 84 ? 2.719 -0.838 1.357 1.00 98.81 84 GLY A CA 1
ATOM 638 C C . GLY A 1 84 ? 3.304 -1.465 0.090 1.00 98.81 84 GLY A C 1
ATOM 639 O O . GLY A 1 84 ? 3.264 -2.683 -0.097 1.00 98.81 84 GLY A O 1
ATOM 640 N N . LEU A 1 85 ? 3.854 -0.637 -0.796 1.00 98.81 85 LEU A N 1
ATOM 641 C CA . LEU A 1 85 ? 4.415 -1.089 -2.067 1.00 98.81 85 LEU A CA 1
ATOM 642 C C . LEU A 1 85 ? 5.836 -1.647 -1.893 1.00 98.81 85 LEU A C 1
ATOM 644 O O . LEU A 1 85 ? 6.799 -0.911 -1.663 1.00 98.81 85 LEU A O 1
ATOM 648 N N . TRP A 1 86 ? 5.986 -2.955 -2.086 1.00 98.75 86 TRP A N 1
ATOM 649 C CA . TRP A 1 86 ? 7.277 -3.635 -2.118 1.00 98.75 86 TRP A CA 1
ATOM 650 C C . TRP A 1 86 ? 7.814 -3.670 -3.550 1.00 98.75 86 TRP A C 1
ATOM 652 O O . TRP A 1 86 ? 7.635 -4.646 -4.272 1.00 98.75 86 TRP A O 1
ATOM 662 N N . ALA A 1 87 ? 8.465 -2.582 -3.962 1.00 98.12 87 ALA A N 1
ATOM 663 C CA . ALA A 1 87 ? 9.128 -2.474 -5.261 1.00 98.12 87 ALA A CA 1
ATOM 664 C C . ALA A 1 87 ? 10.547 -3.068 -5.246 1.00 98.12 87 ALA A C 1
ATOM 666 O O . ALA A 1 87 ? 10.828 -3.950 -6.052 1.00 98.12 87 ALA A O 1
ATOM 667 N N . GLU A 1 88 ? 11.403 -2.661 -4.304 1.00 98.44 88 GLU A N 1
ATOM 668 C CA . GLU A 1 88 ? 12.804 -3.098 -4.215 1.00 98.44 88 GLU A CA 1
ATOM 669 C C . GLU A 1 88 ? 13.052 -4.068 -3.056 1.00 98.44 88 GLU A C 1
ATOM 671 O O . GLU A 1 88 ? 12.272 -4.134 -2.108 1.00 98.44 88 GLU A O 1
ATOM 676 N N . GLU A 1 89 ? 14.151 -4.827 -3.102 1.00 98.19 89 GLU A N 1
ATOM 677 C CA . GLU A 1 89 ? 14.464 -5.864 -2.103 1.00 98.19 89 GLU A CA 1
ATOM 678 C C . GLU A 1 89 ? 14.429 -5.334 -0.660 1.00 98.19 89 GLU A C 1
ATOM 680 O O . GLU A 1 89 ? 13.821 -5.958 0.212 1.00 98.19 89 GLU A O 1
ATOM 685 N N . ALA A 1 90 ? 15.005 -4.150 -0.432 1.00 97.88 90 ALA A N 1
ATOM 686 C CA . ALA A 1 90 ? 15.078 -3.511 0.881 1.00 97.88 90 ALA A CA 1
ATOM 687 C C . ALA A 1 90 ? 13.705 -3.110 1.454 1.00 97.88 90 ALA A C 1
ATOM 689 O O . ALA A 1 90 ? 13.544 -3.077 2.678 1.00 97.88 90 ALA A O 1
ATOM 690 N N . HIS A 1 91 ? 12.700 -2.874 0.600 1.00 98.62 91 HIS A N 1
ATOM 691 C CA . HIS A 1 91 ? 11.402 -2.353 1.035 1.00 98.62 91 HIS A CA 1
ATOM 692 C C . HIS A 1 91 ? 10.673 -3.315 1.985 1.00 98.62 91 HIS A C 1
ATOM 694 O O . HIS A 1 91 ? 9.873 -2.869 2.797 1.00 98.62 91 HIS A O 1
ATOM 700 N N . GLY A 1 92 ? 10.960 -4.621 1.953 1.00 98.44 92 GLY A N 1
ATOM 701 C CA . GLY A 1 92 ? 10.377 -5.573 2.905 1.00 98.44 92 GLY A CA 1
ATOM 702 C C . GLY A 1 92 ? 10.697 -5.232 4.363 1.00 98.44 92 GLY A C 1
ATOM 703 O O . GLY A 1 92 ? 9.797 -5.161 5.201 1.00 98.44 92 GLY A O 1
ATOM 704 N N . GLU A 1 93 ? 11.973 -4.975 4.668 1.00 98.44 93 GLU A N 1
ATOM 705 C CA . GLU A 1 93 ? 12.398 -4.570 6.016 1.00 98.44 93 GLU A CA 1
ATOM 706 C C . GLU A 1 93 ? 11.953 -3.141 6.348 1.00 98.44 93 GLU A C 1
ATOM 708 O O . GLU A 1 93 ? 11.600 -2.862 7.492 1.00 98.44 93 GLU A O 1
ATOM 713 N N . GLU A 1 94 ? 11.915 -2.234 5.370 1.00 98.44 94 GLU A N 1
ATOM 714 C CA . GLU A 1 94 ? 11.438 -0.862 5.584 1.00 98.44 94 GLU A CA 1
ATOM 715 C C . GLU A 1 94 ? 9.945 -0.807 5.917 1.00 98.44 94 GLU A C 1
ATOM 717 O O . GLU A 1 94 ? 9.560 -0.101 6.848 1.00 98.44 94 GLU A O 1
ATOM 722 N N . LEU A 1 95 ? 9.116 -1.586 5.217 1.00 98.69 95 LEU A N 1
ATOM 723 C CA . LEU A 1 95 ? 7.686 -1.716 5.495 1.00 98.69 95 LEU A CA 1
ATOM 724 C C . LEU A 1 95 ? 7.445 -2.347 6.869 1.00 98.69 95 LEU A C 1
ATOM 726 O O . LEU A 1 95 ? 6.617 -1.851 7.634 1.00 98.69 95 LEU A O 1
ATOM 730 N N . PHE A 1 96 ? 8.197 -3.399 7.206 1.00 98.19 96 PHE A N 1
ATOM 731 C CA . PHE A 1 96 ? 8.127 -4.023 8.526 1.00 98.19 96 PHE A CA 1
ATOM 732 C C . PHE A 1 96 ? 8.468 -3.023 9.640 1.00 98.19 96 PHE A C 1
ATOM 734 O O . PHE A 1 96 ? 7.687 -2.851 10.574 1.00 98.19 96 PHE A O 1
ATOM 741 N N . ARG A 1 97 ? 9.600 -2.315 9.518 1.00 97.25 97 ARG A N 1
ATOM 742 C CA . ARG A 1 97 ? 10.016 -1.274 10.477 1.00 97.25 97 ARG A CA 1
ATOM 743 C C . ARG A 1 97 ? 9.039 -0.103 10.526 1.00 97.25 97 ARG A C 1
ATOM 745 O O . ARG A 1 97 ? 8.851 0.474 11.585 1.00 97.25 97 ARG A O 1
ATOM 752 N N . GLY A 1 98 ? 8.398 0.219 9.405 1.00 97.19 98 GLY A N 1
ATOM 753 C CA . GLY A 1 98 ? 7.365 1.247 9.320 1.00 97.19 98 GLY A CA 1
ATOM 754 C C . GLY A 1 98 ? 6.024 0.858 9.940 1.00 97.19 98 GLY A C 1
ATOM 755 O O . GLY A 1 98 ? 5.128 1.691 9.981 1.00 97.19 98 GLY A O 1
ATOM 756 N N . GLY A 1 99 ? 5.852 -0.379 10.416 1.00 97.38 99 GLY A N 1
ATOM 757 C CA . GLY A 1 99 ? 4.616 -0.825 11.061 1.00 97.38 99 GLY A CA 1
ATOM 758 C C . GLY A 1 99 ? 3.475 -1.160 10.094 1.00 97.38 99 GLY A C 1
ATOM 759 O O . GLY A 1 99 ? 2.313 -1.180 10.515 1.00 97.38 99 GLY A O 1
ATOM 760 N N . PHE A 1 100 ? 3.773 -1.421 8.815 1.00 98.44 100 PHE A N 1
ATOM 761 C CA . PHE A 1 100 ? 2.782 -1.908 7.851 1.00 98.44 100 PHE A CA 1
ATOM 762 C C . PHE A 1 100 ? 2.301 -3.323 8.205 1.00 98.44 100 PHE A C 1
ATOM 764 O O . PHE A 1 100 ? 3.060 -4.157 8.696 1.00 98.44 100 PHE A O 1
ATOM 771 N N . ASP A 1 101 ? 1.032 -3.615 7.910 1.00 98.44 101 ASP A N 1
ATOM 772 C CA . ASP A 1 101 ? 0.442 -4.944 8.115 1.00 98.44 101 ASP A CA 1
ATOM 773 C C . ASP A 1 101 ? 0.812 -5.921 6.993 1.00 98.44 101 ASP A C 1
ATOM 775 O O . ASP A 1 101 ? 0.672 -7.136 7.138 1.00 98.44 101 ASP A O 1
ATOM 779 N N . GLY A 1 102 ? 1.265 -5.402 5.856 1.00 98.31 102 GLY A N 1
ATOM 780 C CA . GLY A 1 102 ? 1.639 -6.212 4.716 1.00 98.31 102 GLY A CA 1
ATOM 781 C C . GLY A 1 102 ? 2.178 -5.410 3.548 1.00 98.31 102 GLY A C 1
ATOM 782 O O . GLY A 1 102 ? 2.436 -4.208 3.641 1.00 98.31 102 GLY A O 1
ATOM 783 N N . ALA A 1 103 ? 2.351 -6.114 2.440 1.00 98.69 103 ALA A N 1
ATOM 784 C CA . ALA A 1 103 ? 2.970 -5.597 1.242 1.00 98.69 103 ALA A CA 1
ATOM 785 C C . ALA A 1 103 ? 2.303 -6.123 -0.032 1.00 98.69 103 ALA A C 1
ATOM 787 O O . ALA A 1 103 ? 1.842 -7.267 -0.077 1.00 98.69 103 ALA A O 1
ATOM 788 N N . TYR A 1 104 ? 2.316 -5.301 -1.079 1.00 98.75 104 TYR A N 1
ATOM 789 C CA . TYR A 1 104 ? 1.872 -5.647 -2.432 1.00 98.75 104 TYR A CA 1
ATOM 790 C C . TYR A 1 104 ? 2.883 -5.155 -3.482 1.00 98.75 104 TYR A C 1
ATOM 792 O O . TYR A 1 104 ? 3.808 -4.423 -3.134 1.00 98.75 104 TYR A O 1
ATOM 800 N N . THR A 1 105 ? 2.762 -5.578 -4.747 1.00 98.69 105 THR A N 1
ATOM 801 C CA . THR A 1 105 ? 3.837 -5.394 -5.754 1.00 98.69 105 THR A CA 1
ATOM 802 C C . THR A 1 105 ? 3.469 -4.517 -6.952 1.00 98.69 105 THR A C 1
ATOM 804 O O . THR A 1 105 ? 4.369 -4.086 -7.667 1.00 98.69 105 THR A O 1
ATOM 807 N N . TYR A 1 106 ? 2.179 -4.222 -7.143 1.00 98.25 106 TYR A N 1
ATOM 808 C CA . TYR A 1 106 ? 1.568 -3.337 -8.148 1.00 98.25 106 TYR A CA 1
ATOM 809 C C . TYR A 1 106 ? 1.864 -3.646 -9.623 1.00 98.25 106 TYR A C 1
ATOM 811 O O . TYR A 1 106 ? 0.944 -3.949 -10.379 1.00 98.25 106 TYR A O 1
ATOM 819 N N . PHE A 1 107 ? 3.122 -3.539 -10.050 1.00 97.12 107 PHE A N 1
ATOM 820 C CA . PHE A 1 107 ? 3.505 -3.540 -11.458 1.00 97.12 107 PHE A CA 1
ATOM 821 C C . PHE A 1 107 ? 3.172 -4.873 -12.139 1.00 97.12 107 PHE A C 1
ATOM 823 O O . PHE A 1 107 ? 3.597 -5.936 -11.689 1.00 97.12 107 PHE A O 1
ATOM 830 N N . ALA A 1 108 ? 2.435 -4.795 -13.251 1.00 95.06 108 ALA A N 1
ATOM 831 C CA . ALA A 1 108 ? 2.015 -5.955 -14.037 1.00 95.06 108 ALA A CA 1
ATOM 832 C C . ALA A 1 108 ? 3.162 -6.588 -14.847 1.00 95.06 108 ALA A C 1
ATOM 834 O O . ALA A 1 108 ? 3.115 -7.779 -15.156 1.00 95.06 108 ALA A O 1
ATOM 835 N N . THR A 1 109 ? 4.190 -5.807 -15.188 1.00 93.50 109 THR A N 1
ATOM 836 C CA . THR A 1 109 ? 5.333 -6.282 -15.972 1.00 93.50 109 THR A CA 1
ATOM 837 C C . THR A 1 109 ? 6.281 -7.111 -15.112 1.00 93.50 109 THR A C 1
ATOM 839 O O . THR A 1 109 ? 7.001 -6.578 -14.267 1.00 93.50 109 THR A O 1
ATOM 842 N N . ASP A 1 110 ? 6.334 -8.418 -15.382 1.00 94.25 110 ASP A N 1
ATOM 843 C CA . ASP A 1 110 ? 7.293 -9.319 -14.740 1.00 94.25 110 ASP A CA 1
ATOM 844 C C . ASP A 1 110 ? 8.736 -8.864 -15.008 1.00 94.25 110 ASP A C 1
ATOM 846 O O . ASP A 1 110 ? 9.148 -8.668 -16.160 1.00 94.25 110 ASP A O 1
ATOM 850 N N . GLY A 1 111 ? 9.502 -8.692 -13.930 1.00 93.88 111 GLY A N 1
ATOM 851 C CA . GLY A 1 111 ? 10.890 -8.234 -13.991 1.00 93.88 111 GLY A CA 1
ATOM 852 C C . GLY A 1 111 ? 11.098 -6.717 -13.992 1.00 93.88 111 GLY A C 1
ATOM 853 O O . GLY A 1 111 ? 12.245 -6.296 -14.126 1.00 93.88 111 GLY A O 1
ATOM 854 N N . PHE A 1 112 ? 10.046 -5.899 -13.856 1.00 94.56 112 PHE A N 1
ATOM 855 C CA . PHE A 1 112 ? 10.186 -4.435 -13.832 1.00 94.56 112 PHE A CA 1
ATOM 856 C C . PHE A 1 112 ? 10.900 -3.925 -12.569 1.00 94.56 112 PHE A C 1
ATOM 858 O O . PHE A 1 112 ? 11.734 -3.029 -12.641 1.00 94.56 112 PHE A O 1
ATOM 865 N N . THR A 1 113 ? 10.611 -4.544 -11.428 1.00 97.06 113 THR A N 1
ATOM 866 C CA . THR A 1 113 ? 11.214 -4.291 -10.113 1.00 97.06 113 THR A CA 1
ATOM 867 C C . THR A 1 113 ? 11.513 -5.617 -9.412 1.00 97.06 113 THR A C 1
ATOM 869 O O . THR A 1 113 ? 11.092 -6.690 -9.873 1.00 97.06 113 THR A O 1
ATOM 872 N N . PHE A 1 114 ? 12.205 -5.581 -8.269 1.00 98.06 114 PHE A N 1
ATOM 873 C CA . PHE A 1 114 ? 12.385 -6.776 -7.440 1.00 98.06 114 PHE A CA 1
ATOM 874 C C . PHE A 1 114 ? 11.039 -7.420 -7.073 1.00 98.06 114 PHE A C 1
ATOM 876 O O . PHE A 1 114 ? 10.881 -8.633 -7.222 1.00 98.06 114 PHE A O 1
ATOM 883 N N . GLY A 1 115 ? 10.057 -6.626 -6.642 1.00 97.81 115 GLY A N 1
ATOM 884 C CA . GLY A 1 115 ? 8.758 -7.129 -6.197 1.00 97.81 115 GLY A CA 1
ATOM 885 C C . GLY A 1 115 ? 7.858 -7.637 -7.319 1.00 97.81 115 GLY A C 1
ATOM 886 O O . GLY A 1 115 ? 7.107 -8.591 -7.124 1.00 97.81 115 GLY A O 1
ATOM 887 N N . SER A 1 116 ? 7.955 -7.061 -8.518 1.00 97.62 116 SER A N 1
ATOM 888 C CA . SER A 1 116 ? 7.222 -7.557 -9.694 1.00 97.62 116 SER A CA 1
ATOM 889 C C . SER A 1 116 ? 7.921 -8.721 -10.401 1.00 97.62 116 SER A C 1
ATOM 891 O O . SER A 1 116 ? 7.378 -9.275 -11.347 1.00 97.62 116 SER A O 1
ATOM 893 N N . SER A 1 117 ? 9.100 -9.148 -9.938 1.00 97.88 117 SER A N 1
ATOM 894 C CA . SER A 1 117 ? 9.775 -10.347 -10.442 1.00 97.88 117 SER A CA 1
ATOM 895 C C . SER A 1 117 ? 9.219 -11.607 -9.768 1.00 97.88 117 SER A C 1
ATOM 897 O O . SER A 1 117 ? 9.585 -11.916 -8.632 1.00 97.88 117 SER A O 1
ATOM 899 N N . ARG A 1 118 ? 8.403 -12.399 -10.476 1.00 97.00 118 ARG A N 1
ATOM 900 C CA . ARG A 1 118 ? 7.716 -13.592 -9.922 1.00 97.00 118 ARG A CA 1
ATOM 901 C C . ARG A 1 118 ? 8.649 -14.603 -9.258 1.00 97.00 118 ARG A C 1
ATOM 903 O O . ARG A 1 118 ? 8.286 -15.224 -8.262 1.00 97.00 118 ARG A O 1
ATOM 910 N N . ARG A 1 119 ? 9.883 -14.727 -9.762 1.00 98.06 119 ARG A N 1
ATOM 911 C CA . ARG A 1 119 ? 10.930 -15.587 -9.177 1.00 98.06 119 ARG A CA 1
ATOM 912 C C . ARG A 1 119 ? 11.250 -15.258 -7.710 1.00 98.06 119 ARG A C 1
ATOM 914 O O . ARG A 1 119 ? 11.712 -16.131 -6.986 1.00 98.06 119 ARG A O 1
ATOM 921 N N . ASN A 1 120 ? 10.997 -14.023 -7.268 1.00 98.56 120 ASN A N 1
ATOM 922 C CA . ASN A 1 120 ? 11.268 -13.568 -5.904 1.00 98.56 120 ASN A CA 1
ATOM 923 C C . ASN A 1 120 ? 10.096 -13.836 -4.942 1.00 98.56 120 ASN A C 1
ATOM 925 O O . ASN A 1 120 ? 10.296 -13.841 -3.726 1.00 98.56 120 ASN A O 1
ATOM 929 N N . TRP A 1 121 ? 8.885 -14.094 -5.450 1.00 98.62 121 TRP A N 1
ATOM 930 C CA . TRP A 1 121 ? 7.673 -14.225 -4.632 1.00 98.62 121 TRP A CA 1
ATOM 931 C C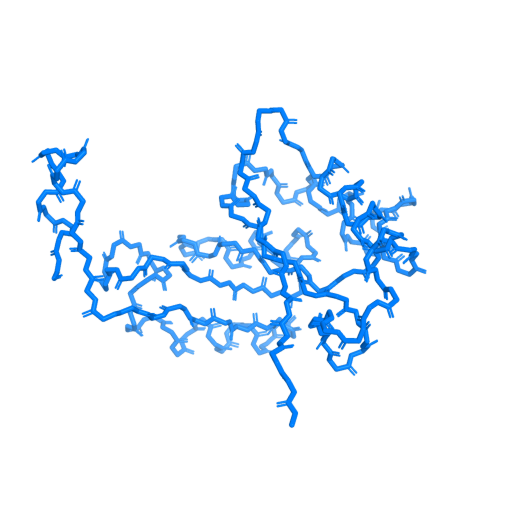 . TRP A 1 121 ? 7.746 -15.312 -3.550 1.00 98.62 121 TRP A C 1
ATOM 933 O O . TRP A 1 121 ? 7.305 -15.026 -2.439 1.00 98.62 121 TRP A O 1
ATOM 943 N N . PRO A 1 122 ? 8.346 -16.504 -3.768 1.00 98.75 122 PRO A N 1
ATOM 944 C CA . PRO A 1 122 ? 8.504 -17.488 -2.692 1.00 98.75 122 PRO A CA 1
ATOM 945 C C . PRO A 1 122 ? 9.321 -16.954 -1.504 1.00 98.75 122 PRO A C 1
ATOM 947 O O . PRO A 1 122 ? 8.962 -17.168 -0.343 1.00 98.75 122 PRO A O 1
ATOM 950 N N . ARG A 1 123 ? 10.390 -16.194 -1.783 1.00 98.44 123 ARG A N 1
ATOM 951 C CA . ARG A 1 123 ? 11.226 -15.560 -0.753 1.00 98.44 123 ARG A CA 1
ATOM 952 C C . ARG A 1 123 ? 10.474 -14.436 -0.041 1.00 98.44 123 ARG A C 1
ATOM 954 O O . ARG A 1 123 ? 10.542 -14.344 1.181 1.00 98.44 123 ARG A O 1
ATOM 961 N N . MET A 1 124 ? 9.739 -13.609 -0.783 1.00 98.75 124 MET A N 1
ATOM 962 C CA . MET A 1 124 ? 8.928 -12.521 -0.219 1.00 98.75 124 MET A CA 1
ATOM 963 C C . MET A 1 124 ? 7.794 -13.054 0.664 1.00 98.75 124 MET A C 1
ATOM 965 O O . MET A 1 124 ? 7.583 -12.549 1.764 1.00 98.75 124 MET A O 1
ATOM 969 N N . ALA A 1 125 ? 7.118 -14.121 0.231 1.00 98.75 125 ALA A N 1
ATOM 970 C CA . ALA A 1 125 ? 6.092 -14.806 1.011 1.00 98.75 125 ALA A CA 1
ATOM 971 C C . ALA A 1 125 ? 6.668 -15.385 2.312 1.00 98.75 125 ALA A C 1
ATOM 973 O O . ALA A 1 125 ? 6.083 -15.205 3.378 1.00 98.75 125 ALA A O 1
ATOM 974 N N . SER A 1 126 ? 7.845 -16.019 2.239 1.00 98.75 126 SER A N 1
ATOM 975 C CA . SER A 1 126 ? 8.551 -16.551 3.414 1.00 98.75 126 SER A CA 1
ATOM 976 C C . SER A 1 126 ? 8.921 -15.446 4.406 1.00 98.75 126 SER A C 1
ATOM 978 O O . SER A 1 126 ? 8.694 -15.587 5.608 1.00 98.75 126 SER A O 1
ATOM 980 N N . PHE A 1 127 ? 9.435 -14.317 3.907 1.00 98.69 127 PHE A N 1
ATOM 981 C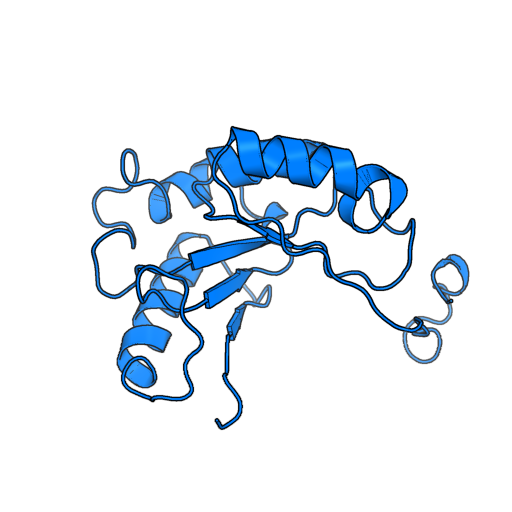 CA . PHE A 1 127 ? 9.722 -13.141 4.725 1.00 98.69 127 PHE A CA 1
ATOM 982 C C . PHE A 1 127 ? 8.458 -12.605 5.407 1.00 98.69 127 PHE A C 1
ATOM 984 O O . PHE A 1 127 ? 8.448 -12.407 6.622 1.00 98.69 127 PHE A O 1
ATOM 991 N N . ALA A 1 128 ? 7.381 -12.405 4.643 1.00 98.56 128 ALA A N 1
ATOM 992 C CA . ALA A 1 128 ? 6.137 -11.864 5.169 1.00 98.56 128 ALA A CA 1
ATOM 993 C C . ALA A 1 128 ? 5.545 -12.786 6.244 1.00 98.56 128 ALA A C 1
ATOM 995 O O . ALA A 1 128 ? 5.203 -12.320 7.328 1.00 98.56 128 ALA A O 1
ATOM 996 N N . ALA A 1 129 ? 5.537 -14.101 6.009 1.00 98.56 129 ALA A N 1
ATOM 997 C CA . ALA A 1 129 ? 5.107 -15.088 6.995 1.00 98.56 129 ALA A CA 1
ATOM 998 C C . ALA A 1 129 ? 5.932 -15.006 8.292 1.00 98.56 129 ALA A C 1
ATOM 1000 O O . ALA A 1 129 ? 5.358 -14.929 9.380 1.00 98.56 129 ALA A O 1
ATOM 1001 N N . ALA A 1 130 ? 7.266 -14.942 8.190 1.00 98.62 130 ALA A N 1
ATOM 1002 C CA . ALA A 1 130 ? 8.157 -14.826 9.347 1.00 98.62 130 ALA A CA 1
ATOM 1003 C C . ALA A 1 130 ? 7.918 -13.538 10.158 1.00 98.62 130 ALA A C 1
ATOM 1005 O O . ALA A 1 130 ? 8.004 -13.547 11.385 1.00 98.62 130 ALA A O 1
ATOM 1006 N N . LYS A 1 131 ? 7.571 -12.437 9.483 1.00 98.00 131 LYS A N 1
ATOM 1007 C CA . LYS A 1 131 ? 7.279 -11.132 10.096 1.00 98.00 131 LYS A CA 1
ATOM 1008 C C . LYS A 1 131 ? 5.800 -10.934 10.452 1.00 98.00 131 LYS A C 1
ATOM 1010 O O . LYS A 1 131 ? 5.442 -9.878 10.966 1.00 98.00 131 LYS A O 1
ATOM 1015 N N . ARG A 1 132 ? 4.944 -11.937 10.211 1.00 97.12 132 ARG A N 1
ATOM 1016 C CA . ARG A 1 132 ? 3.475 -11.868 10.369 1.00 97.12 132 ARG A CA 1
ATOM 1017 C C . ARG A 1 132 ? 2.825 -10.746 9.546 1.00 97.12 132 ARG A C 1
ATOM 1019 O O . ARG A 1 132 ? 1.831 -10.158 9.967 1.00 97.12 132 ARG A O 1
ATOM 1026 N N . MET A 1 133 ? 3.391 -10.476 8.379 1.00 98.12 133 MET A N 1
ATOM 1027 C CA . MET A 1 133 ? 2.879 -9.553 7.377 1.00 98.12 133 MET A CA 1
ATOM 1028 C C . MET A 1 133 ? 2.045 -10.296 6.329 1.00 98.12 133 MET A C 1
ATOM 1030 O O . MET A 1 133 ? 2.315 -11.451 5.998 1.00 98.12 133 MET A O 1
ATOM 1034 N N . VAL A 1 134 ? 1.055 -9.614 5.757 1.00 98.00 134 VAL A N 1
ATOM 1035 C CA . VAL A 1 134 ? 0.345 -10.084 4.560 1.00 98.00 134 VAL A CA 1
ATOM 1036 C C . VAL A 1 134 ? 1.228 -9.869 3.332 1.00 98.00 134 VAL A C 1
ATOM 1038 O O . VAL A 1 134 ? 1.792 -8.792 3.154 1.00 98.00 134 VAL A O 1
ATOM 1041 N N . PHE A 1 135 ? 1.316 -10.867 2.454 1.00 98.62 135 PHE A N 1
ATOM 1042 C CA . PHE A 1 135 ? 1.891 -10.702 1.120 1.00 98.62 135 PHE A CA 1
ATOM 1043 C C . PHE A 1 135 ? 0.793 -10.832 0.063 1.00 98.62 135 PHE A C 1
ATOM 1045 O O . PHE A 1 135 ? 0.181 -11.890 -0.071 1.00 98.62 135 PHE A O 1
ATOM 1052 N N . ALA A 1 136 ? 0.543 -9.746 -0.667 1.00 98.25 136 ALA A N 1
ATOM 1053 C CA . ALA A 1 136 ? -0.472 -9.643 -1.710 1.00 98.25 136 ALA A CA 1
ATOM 1054 C C . ALA A 1 136 ? 0.200 -9.377 -3.074 1.00 98.25 136 ALA A C 1
ATOM 1056 O O . ALA A 1 136 ? 0.242 -8.228 -3.522 1.00 98.25 136 ALA A O 1
ATOM 1057 N N . PRO A 1 137 ? 0.778 -10.400 -3.737 1.00 98.06 137 PRO A N 1
ATOM 1058 C CA . PRO A 1 137 ? 1.416 -10.214 -5.037 1.00 98.06 137 PRO A CA 1
ATOM 1059 C C . PRO A 1 137 ? 0.397 -9.731 -6.073 1.00 98.06 137 PRO A C 1
ATOM 1061 O O . PRO A 1 137 ? -0.730 -10.220 -6.142 1.00 98.06 137 PRO A O 1
ATOM 1064 N N . SER A 1 138 ? 0.802 -8.767 -6.890 1.00 98.19 138 SER A N 1
ATOM 1065 C CA . SER A 1 138 ? -0.000 -8.218 -7.980 1.00 98.19 138 SER A CA 1
ATOM 1066 C C . SER A 1 138 ? 0.387 -8.890 -9.294 1.00 98.19 138 SER A C 1
ATOM 1068 O O . SER A 1 138 ? 1.569 -9.014 -9.610 1.00 98.19 138 SER A O 1
ATOM 1070 N N . PHE A 1 139 ? -0.612 -9.325 -10.056 1.00 94.62 139 PHE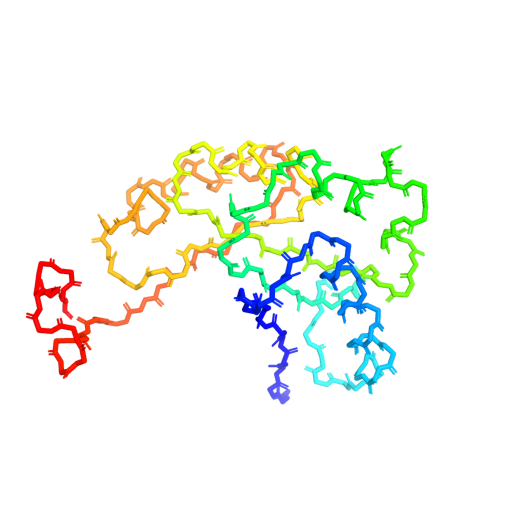 A N 1
ATOM 1071 C CA . PHE A 1 139 ? -0.443 -9.913 -11.379 1.00 94.62 139 PHE A CA 1
ATOM 1072 C C . PHE A 1 139 ? -1.340 -9.179 -12.376 1.00 94.62 139 PHE A C 1
ATOM 1074 O O . PHE A 1 139 ? -2.438 -8.746 -12.028 1.00 94.62 139 PHE A O 1
ATOM 1081 N N . GLY A 1 140 ? -0.880 -9.050 -13.618 1.00 94.31 140 GLY A N 1
ATOM 1082 C CA . GLY A 1 140 ? -1.655 -8.483 -14.717 1.00 94.31 140 GLY A CA 1
ATOM 1083 C C . GLY A 1 140 ? -1.458 -9.291 -16.001 1.00 94.31 140 GLY A C 1
ATOM 1084 O O . GLY A 1 140 ? -0.483 -10.038 -16.103 1.00 94.31 140 GLY A O 1
ATOM 1085 N N . PRO A 1 141 ? -2.382 -9.181 -16.971 1.00 94.50 141 PRO A N 1
ATOM 1086 C CA . PRO A 1 141 ? -2.331 -9.959 -18.209 1.00 94.50 141 PRO A CA 1
ATOM 1087 C C . PRO A 1 141 ? -1.343 -9.410 -19.254 1.00 94.50 141 PRO A C 1
ATOM 1089 O O . PRO A 1 141 ? -1.056 -10.106 -20.220 1.00 94.50 141 PRO A O 1
ATOM 1092 N N . GLY A 1 142 ? -0.840 -8.184 -19.078 1.00 92.00 142 GLY A N 1
ATOM 1093 C CA . GLY A 1 142 ? 0.059 -7.485 -20.003 1.00 92.00 142 GLY A CA 1
ATOM 1094 C C . GLY A 1 142 ? 0.262 -6.026 -19.581 1.00 92.00 142 GLY A C 1
ATOM 1095 O O . GLY A 1 142 ? -0.329 -5.587 -18.586 1.00 92.00 142 GLY A O 1
ATOM 1096 N N . TYR A 1 143 ? 1.092 -5.278 -20.311 1.00 93.06 143 TYR A N 1
ATOM 1097 C CA . TYR A 1 143 ? 1.340 -3.854 -20.047 1.00 93.06 143 TYR A CA 1
ATOM 1098 C C . TYR A 1 143 ? 1.739 -3.121 -21.332 1.00 93.06 143 TYR A C 1
ATOM 1100 O O . TYR A 1 143 ? 2.662 -3.546 -22.015 1.00 93.06 143 TYR A O 1
ATOM 1108 N N . GLU A 1 144 ? 1.090 -2.000 -21.646 1.00 92.94 144 GLU A N 1
ATOM 1109 C CA . GLU A 1 144 ? 1.422 -1.162 -22.805 1.00 92.94 144 GLU A CA 1
ATOM 1110 C C . GLU A 1 144 ? 1.055 0.298 -22.506 1.00 92.94 144 GLU A C 1
ATOM 1112 O O . GLU A 1 144 ? -0.120 0.623 -22.333 1.00 92.94 144 GLU A O 1
ATOM 1117 N N . ASP A 1 145 ? 2.056 1.178 -22.409 1.00 93.19 145 ASP A N 1
ATOM 1118 C CA . ASP A 1 145 ? 1.872 2.606 -22.113 1.00 93.19 145 ASP A CA 1
ATOM 1119 C C . ASP A 1 145 ? 2.542 3.542 -23.135 1.00 93.19 145 ASP A C 1
ATOM 1121 O O . ASP A 1 145 ? 2.612 4.753 -22.913 1.00 93.19 145 ASP A O 1
ATOM 1125 N N . THR A 1 146 ? 2.997 3.035 -24.287 1.00 92.88 146 THR A N 1
ATOM 1126 C CA . THR A 1 146 ? 3.754 3.830 -25.271 1.00 92.88 146 THR A CA 1
ATOM 1127 C C . THR A 1 146 ? 2.944 4.929 -25.955 1.00 92.88 146 THR A C 1
ATOM 1129 O O . THR A 1 146 ? 3.538 5.855 -26.504 1.00 92.88 146 THR A O 1
ATOM 1132 N N . SER A 1 147 ? 1.611 4.906 -25.867 1.00 93.88 147 SER A N 1
ATOM 1133 C CA . SER A 1 147 ? 0.762 6.015 -26.327 1.00 93.88 147 SER A CA 1
ATOM 1134 C C . SER A 1 147 ? 0.996 7.306 -25.533 1.00 93.88 147 SER A C 1
ATOM 1136 O O . SER A 1 147 ? 0.924 8.392 -26.101 1.00 93.88 147 SER A O 1
ATOM 1138 N N . ILE A 1 148 ? 1.313 7.191 -24.240 1.00 94.38 148 ILE A N 1
ATOM 1139 C CA . ILE A 1 148 ? 1.580 8.324 -23.338 1.00 94.38 148 ILE A CA 1
ATOM 1140 C C . ILE A 1 148 ? 3.053 8.415 -22.920 1.00 94.38 148 ILE A C 1
ATOM 1142 O O . ILE A 1 148 ? 3.522 9.489 -22.547 1.00 94.38 148 ILE A O 1
ATOM 1146 N N . ARG A 1 149 ? 3.803 7.309 -23.004 1.00 91.69 149 ARG A N 1
ATOM 1147 C CA . ARG A 1 149 ? 5.250 7.239 -22.756 1.00 91.69 149 ARG A CA 1
ATOM 1148 C C . ARG A 1 149 ? 5.966 6.531 -23.911 1.00 91.69 149 ARG A C 1
ATOM 1150 O O . ARG A 1 149 ? 6.429 5.401 -23.742 1.00 91.69 149 ARG A O 1
ATOM 1157 N N . PRO A 1 150 ? 6.121 7.175 -25.083 1.00 90.50 150 PRO A N 1
ATOM 1158 C CA . PRO A 1 150 ? 6.692 6.537 -26.278 1.00 90.50 150 PRO A CA 1
ATOM 1159 C C . PRO A 1 150 ? 8.075 5.897 -26.072 1.00 90.50 150 PRO A C 1
ATOM 1161 O O . PRO A 1 150 ? 8.441 4.948 -26.763 1.00 90.50 150 PRO A O 1
ATOM 1164 N N . TRP A 1 151 ? 8.840 6.385 -25.093 1.00 90.19 151 TRP A N 1
ATOM 1165 C CA . TRP A 1 151 ? 10.163 5.878 -24.721 1.00 90.19 151 TRP A CA 1
ATOM 1166 C C . TRP A 1 151 ? 10.149 4.591 -23.870 1.00 90.19 151 TRP A C 1
ATOM 1168 O O . TRP A 1 151 ? 11.214 4.035 -23.610 1.00 90.19 151 TRP A O 1
ATOM 1178 N N . ASN A 1 152 ? 8.989 4.091 -23.426 1.00 88.25 152 ASN A N 1
ATOM 1179 C CA . ASN A 1 152 ? 8.892 3.023 -22.420 1.00 88.25 152 ASN A CA 1
ATOM 1180 C C . ASN A 1 152 ? 8.732 1.593 -22.980 1.00 88.25 152 ASN A C 1
ATOM 1182 O O . ASN A 1 152 ? 8.459 0.652 -22.235 1.00 88.25 152 ASN A O 1
ATOM 1186 N N . ARG A 1 153 ? 8.978 1.386 -24.281 1.00 84.06 153 ARG A N 1
ATOM 1187 C CA . ARG A 1 153 ? 8.775 0.095 -24.974 1.00 84.06 153 ARG A CA 1
ATOM 1188 C C . ARG A 1 153 ? 9.465 -1.110 -24.311 1.00 84.06 153 ARG A C 1
ATOM 1190 O O . ARG A 1 153 ? 8.982 -2.229 -24.421 1.00 84.06 153 ARG A O 1
ATOM 1197 N N . LYS A 1 154 ? 10.579 -0.903 -23.597 1.00 83.44 154 LYS A N 1
ATOM 1198 C CA . LYS A 1 154 ? 11.293 -1.960 -22.845 1.00 83.44 154 LYS A CA 1
ATOM 1199 C C . LYS A 1 154 ? 10.400 -2.663 -21.804 1.00 83.44 154 LYS A C 1
ATOM 1201 O O . LYS A 1 154 ? 10.605 -3.845 -21.509 1.00 83.44 154 LYS A O 1
ATOM 1206 N N . ASN A 1 155 ? 9.435 -1.934 -21.249 1.00 79.69 155 ASN A N 1
ATOM 1207 C CA . ASN A 1 155 ? 8.561 -2.400 -20.177 1.00 79.69 155 ASN A CA 1
ATOM 1208 C C . ASN A 1 155 ? 7.193 -2.880 -20.682 1.00 79.69 155 ASN A C 1
ATOM 1210 O O . ASN A 1 155 ? 6.425 -3.411 -19.878 1.00 79.69 155 ASN A O 1
ATOM 1214 N N . SER A 1 156 ? 6.919 -2.758 -21.986 1.00 78.31 156 SER A N 1
ATOM 1215 C CA . SER A 1 156 ? 5.726 -3.338 -22.600 1.00 78.31 156 SER A CA 1
ATOM 1216 C C . SER A 1 156 ? 5.794 -4.873 -22.610 1.00 78.31 156 SER A C 1
ATOM 1218 O O . SER A 1 156 ? 6.878 -5.460 -22.750 1.00 78.31 156 SER A O 1
ATOM 1220 N N . ARG A 1 157 ? 4.646 -5.529 -22.434 1.00 75.75 157 ARG A N 1
ATOM 1221 C CA . ARG A 1 157 ? 4.459 -6.987 -22.447 1.00 75.75 157 ARG A CA 1
ATOM 1222 C C . ARG A 1 157 ? 3.142 -7.356 -23.099 1.00 75.75 157 ARG A C 1
ATOM 1224 O O . ARG A 1 157 ? 2.132 -6.706 -22.747 1.00 75.75 157 ARG A O 1
#

pLDDT: mean 95.08, std 6.53, range [64.88, 98.88]

InterPro domains:
  IPR026071 Glycosyl hydrolase family 99 [PF16317] (2-157)
  IPR026071 Glycosyl hydrolase family 99 [PTHR13572] (3-157)

Foldseek 3Di:
DDAADAEEAEPPPPDFLVVLLVVLLVCLVPCVVPPRFDADPVSFGEYEYEPPVVYFLVRLCCAQPPVNPPPHNPPHSSDHQYEYADFEPCVLVSCLSSNHQAYEHPQQQAPPGCLSPPVCVVVSVVSCVVSNHDYDYDHDPWDDDCVPVVPPVVRGD

Radius of gyration: 16.21 Å; chains: 1; bounding box: 37×34×47 Å

Sequence (157 aa):
RGLSLAFHVEPYRGRTAVSVGEDARYLAGRFGSHPAIARDGRGRQLLYVYDSYHTKSAEWAAVLSRQEAAGGVRGGQGDACFLGLWAEEAHGEELFRGGFDGAYTYFATDGFTFGSSRRNWPRMASFAAAKRMVFAPSFGPGYEDTSIRPWNRKNSR

Secondary structure (DSSP, 8-state):
----B-EEE---TT--HHHHHHHHHHHHHHHTT-TTB-B-TTSPEEEEETTGGGS-HHHHHHHH-TTT-TT-STTSTT-EEEEEE--STTHHHHHHHTT-SEEE----STTSSTTT-GGGHHHHHHHHHHHT-EEE----S----TTT-GGGGGG--